Protein AF-A0A9D7D265-F1 (afdb_monomer_lite)

Sequence (152 aa):
MGSDVSSLRFRALLPLFVVPLLFVLTLRSSATPAPLVRSELPDEPFVSDRCNWSCHNRGCRHAPKLPAFLTADDQLFGDAVRGLYQLGGALMPGDTFGGYGAANLLVFCALWPGGMFALWCIGLRQRDRLRARRRRAGGSVESGSLGQRGPS

Secondary structure (DSSP, 8-state):
--HHHHHHHHHHHHHHHHHHHHHHHHHH-SSSPPPSS--S---PPP-TTS--HHHHHH---SPPSS-HHHH-TTSHHHHHHHHHHHHHHHHSTT-HHHHHHHHHIIIIIIIHHHHHHHHHHHHHHHHHHHHHHHHHHHHHHHHHHHTT----

Foldseek 3Di:
DPPVVVVVVVVLCVCVPVVVVVVVCVQVVDPDRDPPDDPDQDDDDDDQPDDDSVCVVPPHPHDDPDDCQCPPLVHDVVVVLVVLQVQLCVVDPPDSVNSSVVSCCCVPVPVVVVVVSVVVVVVVVVVVVVVVVVVVVVVVVVVVVVPPPDPD

Structure (mmCIF, N/CA/C/O backbone):
data_AF-A0A9D7D265-F1
#
_entry.id   AF-A0A9D7D265-F1
#
loop_
_atom_site.group_PDB
_atom_site.id
_atom_site.type_symbol
_atom_site.label_atom_id
_atom_site.label_alt_id
_atom_site.label_comp_id
_atom_site.label_asym_id
_atom_site.label_entity_id
_atom_site.label_seq_id
_atom_site.pdbx_PDB_ins_code
_atom_site.Cartn_x
_atom_site.Cartn_y
_atom_site.Cartn_z
_atom_site.occupancy
_atom_site.B_iso_or_equiv
_atom_site.auth_seq_id
_atom_site.auth_comp_id
_atom_site.auth_asym_id
_atom_site.auth_atom_id
_atom_site.pdbx_PDB_model_num
ATOM 1 N N . MET A 1 1 ? -5.547 11.749 34.654 1.00 56.31 1 MET A N 1
ATOM 2 C CA . MET A 1 1 ? -5.576 12.052 33.200 1.00 56.31 1 MET A CA 1
ATOM 3 C C . MET A 1 1 ? -4.302 11.659 32.431 1.00 56.31 1 MET A C 1
ATOM 5 O O . MET A 1 1 ? -4.340 11.713 31.211 1.00 56.31 1 MET A O 1
ATOM 9 N N . GLY A 1 2 ? -3.203 11.220 33.069 1.00 59.53 2 GLY A N 1
ATOM 10 C CA . GLY A 1 2 ? -1.953 10.881 32.356 1.00 59.53 2 GLY A CA 1
ATOM 11 C C . GLY A 1 2 ? -1.844 9.458 31.772 1.00 59.53 2 GLY A C 1
ATOM 12 O O . GLY A 1 2 ? -1.121 9.257 30.803 1.00 59.53 2 GLY A O 1
ATOM 13 N N . SER A 1 3 ? -2.567 8.469 32.308 1.00 71.44 3 SER A N 1
ATOM 14 C CA . SER A 1 3 ? -2.440 7.053 31.910 1.00 71.44 3 SER A CA 1
ATOM 15 C C . SER A 1 3 ? -3.088 6.716 30.557 1.00 71.44 3 SER A C 1
ATOM 17 O O . SER A 1 3 ? -2.558 5.891 29.809 1.00 71.44 3 SER A O 1
ATOM 19 N N . ASP A 1 4 ? -4.188 7.382 30.197 1.00 69.94 4 ASP A N 1
ATOM 20 C CA . ASP A 1 4 ? -4.919 7.103 28.950 1.00 69.94 4 ASP A CA 1
ATOM 21 C C . ASP A 1 4 ? -4.160 7.559 27.696 1.00 69.94 4 ASP A C 1
ATOM 23 O O . ASP A 1 4 ? -4.166 6.872 26.672 1.00 69.94 4 ASP A O 1
ATOM 27 N N . VAL A 1 5 ? -3.444 8.685 27.775 1.00 71.69 5 VAL A N 1
ATOM 28 C CA . VAL A 1 5 ? -2.669 9.217 26.643 1.00 71.69 5 VAL A CA 1
ATOM 29 C C . VAL A 1 5 ? -1.463 8.321 26.345 1.00 71.69 5 VAL A C 1
ATOM 31 O O . VAL A 1 5 ? -1.186 8.029 25.181 1.00 71.69 5 VAL A O 1
ATOM 34 N N . SER A 1 6 ? -0.787 7.820 27.383 1.00 75.44 6 SER A N 1
ATOM 35 C CA . SER A 1 6 ? 0.344 6.893 27.246 1.00 75.44 6 SER A CA 1
ATOM 36 C C . SER A 1 6 ? -0.081 5.553 26.638 1.00 75.44 6 SER A C 1
ATOM 38 O O . SER A 1 6 ? 0.598 5.037 25.749 1.00 75.44 6 SER A O 1
ATOM 40 N N . SER A 1 7 ? -1.247 5.021 27.028 1.00 76.38 7 SER A N 1
ATOM 41 C CA . SER A 1 7 ? -1.780 3.785 26.439 1.00 76.38 7 SER A CA 1
ATOM 42 C C . SER A 1 7 ? -2.181 3.953 24.968 1.00 76.38 7 SER A C 1
ATOM 44 O O . SER A 1 7 ? -1.972 3.032 24.173 1.00 76.38 7 SER A O 1
ATOM 46 N N . LEU A 1 8 ? -2.734 5.109 24.586 1.00 75.62 8 LEU A N 1
ATOM 47 C CA . LEU A 1 8 ? -3.107 5.388 23.199 1.00 75.62 8 LEU A CA 1
ATOM 48 C C . LEU A 1 8 ? -1.867 5.526 22.302 1.00 75.62 8 LEU A C 1
ATOM 50 O O . LEU A 1 8 ? -1.824 4.933 21.226 1.00 75.62 8 LEU A O 1
ATOM 54 N N . ARG A 1 9 ? -0.841 6.250 22.772 1.00 78.56 9 ARG A N 1
ATOM 55 C CA . ARG A 1 9 ? 0.439 6.421 22.064 1.00 78.56 9 ARG A CA 1
ATOM 56 C C . ARG A 1 9 ? 1.151 5.087 21.851 1.00 78.56 9 ARG A C 1
ATOM 58 O O . ARG A 1 9 ? 1.569 4.800 20.737 1.00 78.56 9 ARG A O 1
ATOM 65 N N . PHE A 1 10 ? 1.212 4.239 22.879 1.00 81.88 10 PHE A N 1
ATOM 66 C CA . PHE A 1 10 ? 1.819 2.910 22.765 1.00 81.88 10 PHE A CA 1
ATOM 67 C C . PHE A 1 10 ? 1.117 2.040 21.713 1.00 81.88 10 PHE A C 1
ATOM 69 O O . PHE A 1 10 ? 1.761 1.460 20.843 1.00 81.88 10 PHE A O 1
ATOM 76 N N . ARG A 1 11 ? -0.223 2.001 21.732 1.00 79.50 11 ARG A N 1
ATOM 77 C CA . ARG A 1 11 ? -0.999 1.250 20.732 1.00 79.50 11 ARG A CA 1
ATOM 78 C C . ARG A 1 11 ? -0.811 1.805 19.325 1.00 79.50 11 ARG A C 1
ATOM 80 O O . ARG A 1 11 ? -0.824 1.025 18.383 1.00 79.50 11 ARG A O 1
ATOM 87 N N . ALA A 1 12 ? -0.666 3.121 19.186 1.00 77.69 12 ALA A N 1
ATOM 88 C CA . ALA A 1 12 ? -0.493 3.783 17.898 1.00 77.69 12 ALA A CA 1
ATOM 89 C C . ALA A 1 12 ? 0.865 3.514 17.251 1.00 77.69 12 ALA A C 1
ATOM 91 O O . ALA A 1 12 ? 0.955 3.445 16.030 1.00 77.69 12 ALA A O 1
ATOM 92 N N . LEU A 1 13 ? 1.901 3.311 18.058 1.00 82.69 13 LEU A N 1
ATOM 93 C CA . LEU A 1 13 ? 3.228 2.974 17.556 1.00 82.69 13 LEU A CA 1
ATOM 94 C C . LEU A 1 13 ? 3.385 1.480 17.259 1.00 82.69 13 LEU A C 1
ATOM 96 O O . LEU A 1 13 ? 4.216 1.112 16.438 1.00 82.69 13 LEU A O 1
ATOM 100 N N . LEU A 1 14 ? 2.572 0.614 17.870 1.00 83.88 14 LEU A N 1
ATOM 101 C CA . LEU A 1 14 ? 2.678 -0.838 17.709 1.00 83.88 14 LEU A CA 1
ATOM 102 C C . LEU A 1 14 ? 2.704 -1.306 16.232 1.00 83.88 14 LEU A C 1
ATOM 104 O O . LEU A 1 14 ? 3.588 -2.096 15.896 1.00 83.88 14 LEU A O 1
ATOM 108 N N . PRO A 1 15 ? 1.831 -0.827 15.318 1.00 78.69 15 PRO A N 1
ATOM 109 C CA . PRO A 1 15 ? 1.842 -1.277 13.924 1.00 78.69 15 PRO A CA 1
ATOM 110 C C . PRO A 1 15 ? 3.132 -0.932 13.170 1.00 78.69 15 PRO A C 1
ATOM 112 O O . PRO A 1 15 ? 3.545 -1.715 12.319 1.00 78.69 15 PRO A O 1
ATOM 115 N N . LEU A 1 16 ? 3.792 0.186 13.508 1.00 76.75 16 LEU A N 1
ATOM 116 C CA . LEU A 1 16 ? 5.057 0.601 12.882 1.00 76.75 16 LEU A CA 1
ATOM 117 C C . LEU A 1 16 ? 6.183 -0.413 13.114 1.00 76.75 16 LEU A C 1
ATOM 119 O O . LEU A 1 16 ? 7.079 -0.514 12.287 1.00 76.75 16 LEU A O 1
ATOM 123 N N . PHE A 1 17 ? 6.127 -1.179 14.206 1.00 84.19 17 PHE A N 1
ATOM 124 C CA . PHE A 1 17 ? 7.116 -2.214 14.514 1.00 84.19 17 PHE A CA 1
ATOM 125 C C . PHE A 1 17 ? 6.626 -3.613 14.144 1.00 84.19 17 PHE A C 1
ATOM 127 O O . PHE A 1 17 ? 7.380 -4.414 13.595 1.00 84.19 17 PHE A O 1
ATOM 134 N N . VAL A 1 18 ? 5.351 -3.911 14.413 1.00 83.25 18 VAL A N 1
ATOM 135 C CA . VAL A 1 18 ? 4.783 -5.244 14.181 1.00 83.25 18 VAL A CA 1
ATOM 136 C C . VAL A 1 18 ? 4.699 -5.566 12.692 1.00 83.25 18 VAL A C 1
ATOM 138 O O . VAL A 1 18 ? 5.025 -6.683 12.306 1.00 83.25 18 VAL A O 1
ATOM 141 N N . VAL A 1 19 ? 4.304 -4.614 11.841 1.00 79.31 19 VAL A N 1
ATOM 142 C CA . VAL A 1 19 ? 4.135 -4.887 10.405 1.00 79.31 19 VAL A CA 1
ATOM 143 C C . VAL A 1 19 ? 5.472 -5.213 9.719 1.00 79.31 19 VAL A C 1
ATOM 145 O O . VAL A 1 19 ? 5.540 -6.273 9.093 1.00 79.31 19 VAL A O 1
ATOM 148 N N . PRO A 1 20 ? 6.555 -4.418 9.865 1.00 76.88 20 PRO A N 1
ATOM 149 C CA . PRO A 1 20 ? 7.858 -4.780 9.298 1.00 76.88 20 PRO A CA 1
ATOM 150 C C . PRO A 1 20 ? 8.404 -6.099 9.850 1.00 76.88 20 PRO A C 1
ATOM 152 O O . PRO A 1 20 ? 8.946 -6.902 9.094 1.00 76.88 20 PRO A O 1
ATOM 155 N N . LEU A 1 21 ? 8.221 -6.356 11.151 1.00 85.69 21 LEU A N 1
ATOM 156 C CA . LEU A 1 21 ? 8.649 -7.608 11.771 1.00 85.69 21 LEU A CA 1
ATOM 157 C C . LEU A 1 21 ? 7.933 -8.813 11.149 1.00 85.69 21 LEU A C 1
ATOM 159 O O . LEU A 1 21 ? 8.589 -9.765 10.732 1.00 85.69 21 LEU A O 1
ATOM 163 N N . LEU A 1 22 ? 6.602 -8.768 11.044 1.00 81.44 22 LEU A N 1
ATOM 164 C CA . LEU A 1 22 ? 5.817 -9.837 10.422 1.00 81.44 22 LEU A CA 1
ATOM 165 C C . LEU A 1 22 ? 6.179 -10.028 8.947 1.00 81.44 22 LEU A C 1
ATOM 167 O O . LEU A 1 22 ? 6.267 -11.165 8.488 1.00 81.44 22 LEU A O 1
ATOM 171 N N . PHE A 1 23 ? 6.427 -8.940 8.215 1.00 76.12 23 PHE A N 1
ATOM 172 C CA . PHE A 1 23 ? 6.869 -8.999 6.824 1.00 76.12 23 PHE A CA 1
ATOM 173 C C . PHE A 1 23 ? 8.197 -9.756 6.689 1.00 76.12 23 PHE A C 1
ATOM 175 O O . PHE A 1 23 ? 8.283 -10.715 5.921 1.00 76.12 23 PHE A O 1
ATOM 182 N N . VAL A 1 24 ? 9.205 -9.404 7.496 1.00 78.38 24 VAL A N 1
ATOM 183 C CA . VAL A 1 24 ? 10.502 -10.099 7.513 1.00 78.38 24 VAL A CA 1
ATOM 184 C C . VAL A 1 24 ? 10.338 -11.567 7.906 1.00 78.38 24 VAL A C 1
ATOM 186 O O . VAL A 1 24 ? 10.882 -12.437 7.231 1.00 78.38 24 VAL A O 1
ATOM 189 N N . LEU A 1 25 ? 9.565 -11.865 8.954 1.00 83.75 25 LEU A N 1
ATOM 190 C CA . LEU A 1 25 ? 9.314 -13.243 9.385 1.00 83.75 25 LEU A CA 1
ATOM 191 C C . LEU A 1 25 ? 8.642 -14.075 8.285 1.00 83.75 25 LEU A C 1
ATOM 193 O O . LEU A 1 25 ? 9.019 -15.223 8.078 1.00 83.75 25 LEU A O 1
ATOM 197 N N . THR A 1 26 ? 7.703 -13.487 7.541 1.00 75.94 26 THR A N 1
ATOM 198 C CA . THR A 1 26 ? 7.006 -14.156 6.431 1.00 75.94 26 THR A CA 1
ATOM 199 C C . THR A 1 26 ? 7.943 -14.428 5.256 1.00 75.94 26 THR A C 1
ATOM 201 O O . THR A 1 26 ? 7.939 -15.525 4.709 1.00 75.94 26 THR A O 1
ATOM 204 N N . LEU A 1 27 ? 8.803 -13.471 4.885 1.00 71.69 27 LEU A N 1
ATOM 205 C CA . LEU A 1 27 ? 9.813 -13.697 3.841 1.00 71.69 27 LEU A CA 1
ATOM 206 C C . LEU A 1 27 ? 10.797 -14.814 4.220 1.00 71.69 27 LEU A C 1
ATOM 208 O O . LEU A 1 27 ? 11.304 -15.532 3.356 1.00 71.69 27 LEU A O 1
ATOM 212 N N . ARG A 1 28 ? 11.065 -14.966 5.519 1.00 77.88 28 ARG A N 1
ATOM 213 C CA . ARG A 1 28 ? 12.030 -15.925 6.063 1.00 77.88 28 ARG A CA 1
ATOM 214 C C . ARG A 1 28 ? 11.438 -17.288 6.425 1.00 77.88 28 ARG A C 1
ATOM 216 O O . ARG A 1 28 ? 12.217 -18.191 6.703 1.00 77.88 28 ARG A O 1
ATOM 223 N N . SER A 1 29 ? 10.116 -17.460 6.420 1.00 79.31 29 SER A N 1
ATOM 224 C CA . SER A 1 29 ? 9.465 -18.709 6.852 1.00 79.31 29 SER A CA 1
ATOM 225 C C . SER A 1 29 ? 9.384 -19.791 5.769 1.00 79.31 29 SER A C 1
ATOM 227 O O . SER A 1 29 ? 8.962 -20.911 6.054 1.00 79.31 29 SER A O 1
ATOM 229 N N . SER A 1 30 ? 9.782 -19.488 4.531 1.00 71.31 30 SER A N 1
ATOM 230 C CA . SER A 1 30 ? 9.821 -20.477 3.449 1.00 71.31 30 SER A CA 1
ATOM 231 C C . SER A 1 30 ? 10.989 -21.460 3.619 1.00 71.31 30 SER A C 1
ATOM 233 O O . SER A 1 30 ? 12.064 -21.085 4.080 1.00 71.31 30 SER A O 1
ATOM 235 N N . ALA A 1 31 ? 10.786 -22.723 3.215 1.00 72.19 31 ALA A N 1
ATOM 236 C CA . ALA A 1 31 ? 11.792 -23.794 3.312 1.00 72.19 31 ALA A CA 1
ATOM 237 C C . ALA A 1 31 ? 13.126 -23.449 2.615 1.00 72.19 31 ALA A C 1
ATOM 239 O O . ALA A 1 31 ? 14.181 -23.949 2.994 1.00 72.19 31 ALA A O 1
ATOM 240 N N . THR A 1 32 ? 13.076 -22.555 1.627 1.00 72.88 32 THR A N 1
ATOM 241 C CA . THR A 1 32 ? 14.225 -21.931 0.968 1.00 72.88 32 THR A CA 1
ATOM 242 C C . THR A 1 32 ? 14.018 -20.415 0.976 1.00 72.88 32 THR A C 1
ATOM 244 O O . THR A 1 32 ? 13.318 -19.905 0.094 1.00 72.88 32 THR A O 1
ATOM 247 N N . PRO A 1 33 ? 14.585 -19.684 1.954 1.00 66.56 33 PRO A N 1
ATOM 248 C CA . PRO A 1 33 ? 14.406 -18.242 2.062 1.00 66.56 33 PRO A CA 1
ATOM 249 C C . PRO A 1 33 ? 14.866 -17.553 0.778 1.00 66.56 33 PRO A C 1
ATOM 251 O O . PRO A 1 33 ? 16.015 -17.711 0.365 1.00 66.56 33 PRO A O 1
ATOM 254 N N . ALA A 1 34 ? 13.984 -16.779 0.145 1.00 58.12 34 ALA A N 1
ATOM 255 C CA . ALA A 1 34 ? 14.374 -15.991 -1.016 1.00 58.12 34 ALA A CA 1
ATOM 256 C C . ALA A 1 34 ? 15.470 -14.982 -0.610 1.00 58.12 34 ALA A C 1
ATOM 258 O O . ALA A 1 34 ? 15.377 -14.382 0.468 1.00 58.12 34 ALA A O 1
ATOM 259 N N . PRO A 1 35 ? 16.513 -14.776 -1.436 1.00 68.19 35 PRO A N 1
ATOM 260 C CA . PRO A 1 35 ? 17.505 -13.746 -1.159 1.00 68.19 35 PRO A CA 1
ATOM 261 C C . PRO A 1 35 ? 16.825 -12.370 -1.137 1.00 68.19 35 PRO A C 1
ATOM 263 O O . PRO A 1 35 ? 15.965 -12.085 -1.971 1.00 68.19 35 PRO A O 1
ATOM 266 N N . LEU A 1 36 ? 17.207 -11.527 -0.168 1.00 61.47 36 LEU A N 1
ATOM 267 C CA . LEU A 1 36 ? 16.635 -10.183 0.033 1.00 61.47 36 LEU A CA 1
ATOM 268 C C . LEU A 1 36 ? 16.810 -9.281 -1.194 1.00 61.47 36 LEU A C 1
ATOM 270 O O . LEU A 1 36 ? 15.984 -8.411 -1.446 1.00 61.47 36 LEU A O 1
ATOM 274 N N . VAL A 1 37 ? 17.878 -9.512 -1.953 1.00 64.12 37 VAL A N 1
ATOM 275 C CA . VAL A 1 37 ? 18.158 -8.866 -3.230 1.00 64.12 37 VAL A CA 1
ATOM 276 C C . VAL A 1 37 ? 18.487 -9.983 -4.213 1.00 64.12 37 VAL A C 1
ATOM 278 O O . VAL A 1 37 ? 19.440 -10.731 -4.000 1.00 64.12 37 VAL A O 1
ATOM 281 N N . ARG A 1 38 ? 17.674 -10.137 -5.263 1.00 63.25 38 ARG A N 1
ATOM 282 C CA . ARG A 1 38 ? 17.990 -11.019 -6.394 1.00 63.25 38 ARG A CA 1
ATOM 283 C C . ARG A 1 38 ? 18.777 -10.204 -7.413 1.00 63.25 38 ARG A C 1
ATOM 285 O O . ARG A 1 38 ? 18.231 -9.269 -7.986 1.00 63.25 38 ARG A O 1
ATOM 292 N N . SER A 1 39 ? 20.046 -10.544 -7.611 1.00 74.31 39 SER A N 1
ATOM 293 C CA . SER A 1 39 ? 20.892 -9.970 -8.668 1.00 74.31 39 SER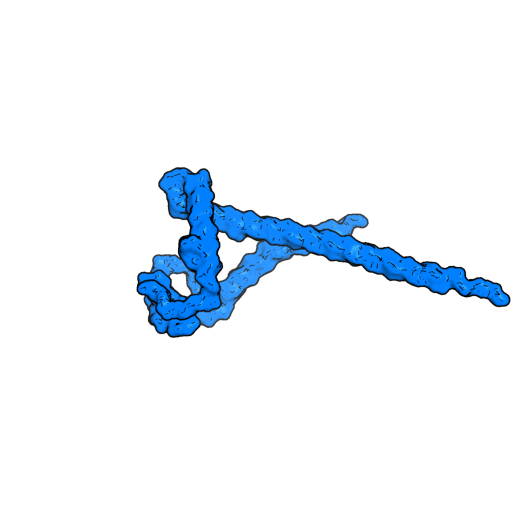 A CA 1
ATOM 294 C C . SER A 1 39 ? 20.761 -10.709 -10.001 1.00 74.31 39 SER A C 1
ATOM 296 O O . SER A 1 39 ? 21.209 -10.203 -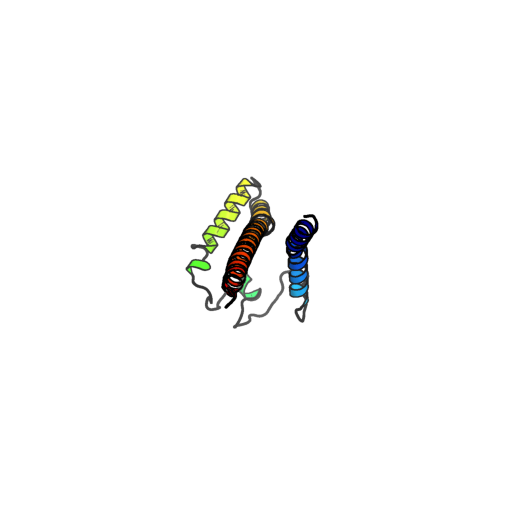11.023 1.00 74.31 39 SER A O 1
ATOM 298 N N . GLU A 1 40 ? 20.152 -11.896 -9.995 1.00 75.00 40 GLU A N 1
ATOM 299 C CA . GLU A 1 40 ? 20.041 -12.773 -11.158 1.00 75.00 40 GLU A CA 1
ATOM 300 C C . GLU A 1 40 ? 18.603 -13.267 -11.343 1.00 75.00 40 GLU A C 1
ATOM 302 O O . GLU A 1 40 ? 17.839 -13.424 -10.382 1.00 75.00 40 GLU A O 1
ATOM 307 N N . LEU A 1 41 ? 18.243 -13.507 -12.605 1.00 70.44 41 LEU A N 1
ATOM 308 C CA . LEU A 1 41 ? 16.970 -14.103 -12.995 1.00 70.44 41 LEU A CA 1
ATOM 309 C C . LEU A 1 41 ? 17.024 -15.615 -12.726 1.00 70.44 41 LEU A C 1
ATOM 311 O O . LEU A 1 41 ? 17.883 -16.292 -13.290 1.00 70.44 41 LEU A O 1
ATOM 315 N N . PRO A 1 42 ? 16.132 -16.166 -11.888 1.00 72.88 42 PRO A N 1
ATOM 316 C CA . PRO A 1 42 ? 16.140 -17.591 -11.592 1.00 72.88 42 PRO A CA 1
ATOM 317 C C . PRO A 1 42 ? 15.591 -18.397 -12.778 1.00 72.88 42 PRO A C 1
ATOM 319 O O . PRO A 1 42 ? 14.561 -18.041 -13.359 1.00 72.88 42 PRO A O 1
ATOM 322 N N . ASP A 1 43 ? 16.252 -19.508 -13.106 1.00 79.69 43 ASP A N 1
ATOM 323 C CA . ASP A 1 43 ? 15.753 -20.478 -14.084 1.00 79.69 43 ASP A CA 1
ATOM 324 C C . ASP A 1 43 ? 14.834 -21.496 -13.389 1.00 79.69 43 ASP A C 1
ATOM 326 O O . ASP A 1 43 ? 15.267 -22.519 -12.858 1.00 79.69 43 ASP A O 1
ATOM 330 N N . GLU A 1 44 ? 13.545 -21.159 -13.309 1.00 79.75 44 GLU A N 1
ATOM 331 C CA . GLU A 1 44 ? 12.518 -22.000 -12.689 1.00 79.75 44 GLU A CA 1
ATOM 332 C C . GLU A 1 44 ? 11.723 -22.772 -13.767 1.00 79.75 44 GLU A C 1
ATOM 334 O O . GLU A 1 44 ? 11.264 -22.171 -14.751 1.00 79.75 44 GLU A O 1
ATOM 339 N N . PRO A 1 45 ? 11.483 -24.090 -13.596 1.00 85.88 45 PRO A N 1
ATOM 340 C CA . PRO A 1 45 ? 10.643 -24.857 -14.514 1.00 85.88 45 PRO A CA 1
ATOM 341 C C . PRO A 1 45 ? 9.187 -24.390 -14.427 1.00 85.88 45 PRO A C 1
ATOM 343 O O . PRO A 1 45 ? 8.739 -23.923 -13.383 1.00 85.88 45 PRO A O 1
ATOM 346 N N . PHE A 1 46 ? 8.414 -24.531 -15.504 1.00 87.19 46 PHE A N 1
ATOM 347 C CA . PHE A 1 46 ? 6.985 -24.205 -15.484 1.00 87.19 46 PHE A CA 1
ATOM 348 C C . PHE A 1 46 ? 6.229 -25.061 -14.452 1.00 87.19 46 PHE A C 1
ATOM 350 O O . PHE A 1 46 ? 6.413 -26.276 -14.396 1.00 87.19 46 PHE A O 1
ATOM 357 N N . VAL A 1 47 ? 5.341 -24.434 -13.675 1.00 86.62 47 VAL A N 1
ATOM 358 C CA . VAL A 1 47 ? 4.443 -25.123 -12.738 1.00 86.62 47 VAL A CA 1
ATOM 359 C C . VAL A 1 47 ? 2.999 -24.829 -13.140 1.00 86.62 47 VAL A C 1
ATOM 361 O O . VAL A 1 47 ? 2.619 -23.677 -13.312 1.00 86.62 47 VAL A O 1
ATOM 364 N N . SER A 1 48 ? 2.171 -25.859 -13.308 1.00 86.81 48 SER A N 1
ATOM 365 C CA . SER A 1 48 ? 0.833 -25.724 -13.905 1.00 86.81 48 SER A CA 1
ATOM 366 C C . SER A 1 48 ? -0.239 -25.125 -12.991 1.00 86.81 48 SER A C 1
ATOM 368 O O . SER A 1 48 ? -1.293 -24.746 -13.487 1.00 86.81 48 SER A O 1
ATOM 370 N N . ASP A 1 49 ? -0.011 -25.034 -11.680 1.00 82.69 49 ASP A N 1
ATOM 371 C CA . ASP A 1 49 ? -1.006 -24.571 -10.698 1.00 82.69 49 ASP A CA 1
ATOM 372 C C . ASP A 1 49 ? -0.751 -23.147 -10.163 1.00 82.69 49 ASP A C 1
ATOM 374 O O . ASP A 1 49 ? -1.609 -22.576 -9.475 1.00 82.69 49 ASP A O 1
ATOM 378 N N . ARG A 1 50 ? 0.407 -22.556 -10.494 1.00 81.19 50 ARG A N 1
ATOM 379 C CA . ARG A 1 50 ? 0.837 -21.230 -10.034 1.00 81.19 50 ARG A CA 1
ATOM 380 C C . ARG A 1 50 ? 1.747 -20.524 -11.033 1.00 81.19 50 ARG A C 1
ATOM 382 O O . ARG A 1 50 ? 2.572 -21.154 -11.688 1.00 81.19 50 ARG A O 1
ATOM 389 N N . CYS A 1 51 ? 1.657 -19.198 -11.070 1.00 81.69 51 CYS A N 1
ATOM 390 C CA . CYS A 1 51 ? 2.616 -18.372 -11.794 1.00 81.69 51 CYS A CA 1
ATOM 391 C C . CYS A 1 51 ? 3.985 -18.407 -11.102 1.00 81.69 51 CYS A C 1
ATOM 393 O O . CYS A 1 51 ? 4.077 -18.368 -9.874 1.00 81.69 51 CYS A O 1
ATOM 395 N N . ASN A 1 52 ? 5.042 -18.456 -11.905 1.00 84.44 52 ASN A N 1
ATOM 396 C CA . ASN A 1 52 ? 6.432 -18.360 -11.469 1.00 84.44 52 ASN A CA 1
ATOM 397 C C . ASN A 1 52 ? 7.270 -17.603 -12.511 1.00 84.44 52 ASN A C 1
ATOM 399 O O . ASN A 1 52 ? 6.725 -17.153 -13.524 1.00 84.44 52 ASN A O 1
ATOM 403 N N . TRP A 1 53 ? 8.582 -17.461 -12.296 1.00 83.06 53 TRP A N 1
ATOM 404 C CA . TRP A 1 53 ? 9.441 -16.676 -13.196 1.00 83.06 53 TRP A CA 1
ATOM 405 C C . TRP A 1 53 ? 9.425 -17.164 -14.650 1.00 83.06 53 TRP A C 1
ATOM 407 O O . TRP A 1 53 ? 9.437 -16.346 -15.571 1.00 83.06 53 TRP A O 1
ATOM 417 N N . SER A 1 54 ? 9.278 -18.476 -14.862 1.00 81.62 54 SER A N 1
ATOM 418 C CA . SER A 1 54 ? 9.086 -19.073 -16.192 1.00 81.62 54 SER A CA 1
ATOM 419 C C . SER A 1 54 ? 7.907 -18.444 -16.946 1.00 81.62 54 SER A C 1
ATOM 421 O O . SER A 1 54 ? 7.999 -18.160 -18.139 1.00 81.62 54 SER A O 1
ATOM 423 N N . CYS A 1 55 ? 6.804 -18.194 -16.233 1.00 84.88 55 CYS A N 1
ATOM 424 C CA . CYS A 1 55 ? 5.576 -17.624 -16.786 1.00 84.88 55 CYS A CA 1
ATOM 425 C C . CYS A 1 55 ? 5.692 -16.115 -17.015 1.00 84.88 55 CYS A C 1
ATOM 427 O O . CYS A 1 55 ? 5.214 -15.616 -18.030 1.00 84.88 55 CYS A O 1
ATOM 429 N N . HIS A 1 56 ? 6.339 -15.388 -16.099 1.00 79.94 56 HIS A N 1
ATOM 430 C CA . HIS A 1 56 ? 6.518 -13.938 -16.226 1.00 79.94 56 HIS A CA 1
ATOM 431 C C . HIS A 1 56 ? 7.379 -13.558 -17.437 1.00 79.94 56 HIS A C 1
ATOM 433 O O . HIS A 1 56 ? 7.101 -12.557 -18.088 1.00 79.94 56 HIS A O 1
ATOM 439 N N . ASN A 1 57 ? 8.368 -14.386 -17.785 1.00 76.50 57 ASN A N 1
ATOM 440 C CA . ASN A 1 57 ? 9.294 -14.091 -18.881 1.00 76.50 57 ASN A CA 1
ATOM 441 C C . ASN A 1 57 ? 8.793 -14.530 -20.269 1.00 76.50 57 ASN A C 1
ATOM 443 O O . ASN A 1 57 ? 9.305 -14.052 -21.276 1.00 76.50 57 ASN A O 1
ATOM 447 N N . ARG A 1 58 ? 7.839 -15.470 -20.348 1.00 81.75 58 ARG A N 1
ATOM 448 C CA . ARG A 1 58 ? 7.405 -16.104 -21.616 1.00 81.75 58 ARG A CA 1
ATOM 449 C C . ARG A 1 58 ? 5.908 -15.955 -21.912 1.00 81.75 58 ARG A C 1
ATOM 451 O O . ARG A 1 58 ? 5.443 -16.437 -22.942 1.00 81.75 58 ARG A O 1
ATOM 458 N N . GLY A 1 59 ? 5.162 -15.313 -21.015 1.00 79.00 59 GLY A N 1
ATOM 459 C CA . GLY A 1 59 ? 3.704 -15.256 -21.045 1.00 79.00 59 GLY A CA 1
ATOM 460 C C . GLY A 1 59 ? 3.067 -16.358 -20.194 1.00 79.00 59 GLY A C 1
ATOM 461 O O . GLY A 1 59 ? 3.499 -17.514 -20.186 1.00 79.00 59 GLY A O 1
ATOM 462 N N . CYS A 1 60 ? 2.021 -15.991 -19.456 1.00 82.81 60 CYS A N 1
ATOM 463 C CA . CYS A 1 60 ? 1.299 -16.897 -18.570 1.00 82.81 60 CYS A CA 1
ATOM 464 C C . CYS A 1 60 ? 0.192 -17.639 -19.337 1.00 82.81 60 CYS A C 1
ATOM 466 O O . CYS A 1 60 ? -0.613 -17.020 -20.027 1.00 82.81 60 CYS A O 1
ATOM 468 N N . ARG A 1 61 ? 0.145 -18.972 -19.203 1.00 84.56 61 ARG A N 1
ATOM 469 C CA . ARG A 1 61 ? -0.920 -19.830 -19.766 1.00 84.56 61 ARG A CA 1
ATOM 470 C C . ARG A 1 61 ? -1.956 -20.267 -18.725 1.00 84.56 61 ARG A C 1
ATOM 472 O O . ARG A 1 61 ? -2.837 -21.063 -19.037 1.00 84.56 61 ARG A O 1
ATOM 479 N N . HIS A 1 62 ? -1.826 -19.815 -17.479 1.00 84.88 62 HIS A N 1
ATOM 480 C CA . HIS A 1 62 ? -2.773 -20.155 -16.422 1.00 84.88 62 HIS A CA 1
ATOM 481 C C . HIS A 1 62 ? -4.104 -19.445 -16.652 1.00 84.88 62 HIS A C 1
ATOM 483 O O . HIS A 1 62 ? -4.140 -18.304 -17.108 1.00 84.88 62 HIS A O 1
ATOM 489 N N . ALA A 1 63 ? -5.202 -20.106 -16.287 1.00 83.00 63 ALA A N 1
ATOM 490 C CA . ALA A 1 63 ? -6.498 -19.446 -16.260 1.00 83.00 63 ALA A CA 1
ATOM 491 C C . ALA A 1 63 ? -6.477 -18.318 -15.207 1.00 83.00 63 ALA A C 1
ATOM 493 O O . ALA A 1 63 ? -6.061 -18.565 -14.065 1.00 83.00 63 ALA A O 1
ATOM 494 N N . PRO A 1 64 ? -6.914 -17.093 -15.551 1.00 79.06 64 PRO A N 1
ATOM 495 C CA . PRO A 1 64 ? -6.963 -15.998 -14.595 1.00 79.06 64 PRO A CA 1
ATOM 496 C C . PRO A 1 64 ? -7.931 -16.350 -13.462 1.00 79.06 64 PRO A C 1
ATOM 498 O O . PRO A 1 64 ? -9.091 -16.684 -13.691 1.00 79.06 64 PRO A O 1
ATOM 501 N N . LYS A 1 65 ? -7.445 -16.284 -12.218 1.00 83.19 65 LYS A N 1
ATOM 502 C CA . LYS A 1 65 ? -8.270 -16.520 -11.018 1.00 83.19 65 LYS A CA 1
ATOM 503 C C . LYS A 1 65 ? -9.065 -15.285 -10.595 1.00 83.19 65 LYS A C 1
ATOM 505 O O . LYS A 1 65 ? -9.997 -15.402 -9.805 1.00 83.19 65 LYS A O 1
ATOM 510 N N . LEU A 1 66 ? -8.674 -14.110 -11.083 1.00 81.94 66 LEU A N 1
ATOM 511 C CA . LEU A 1 66 ? -9.311 -12.839 -10.769 1.00 81.94 66 LEU A CA 1
ATOM 512 C C . LEU A 1 66 ? -10.078 -12.309 -11.988 1.00 81.94 66 LEU A C 1
ATOM 514 O O . LEU A 1 66 ? -9.665 -12.559 -13.121 1.00 81.94 66 LEU A O 1
ATOM 518 N N . PRO A 1 67 ? -11.176 -11.564 -11.773 1.00 87.69 67 PRO A N 1
ATOM 519 C CA . PRO A 1 67 ? -11.904 -10.912 -12.852 1.00 87.69 67 PRO A CA 1
ATOM 520 C C . PRO A 1 67 ? -11.011 -9.992 -13.694 1.00 87.69 67 PRO A C 1
ATOM 522 O O . PRO A 1 67 ? -10.185 -9.247 -13.156 1.00 87.69 67 PRO A O 1
ATOM 525 N N . ALA A 1 68 ? -11.240 -9.986 -15.009 1.00 85.75 68 ALA A N 1
ATOM 526 C CA . ALA A 1 68 ? -10.474 -9.170 -15.951 1.00 85.75 68 ALA A CA 1
ATOM 527 C C . ALA A 1 68 ? -10.541 -7.671 -15.615 1.00 85.75 68 ALA A C 1
ATOM 529 O O . ALA A 1 68 ? -9.518 -7.004 -15.633 1.00 85.75 68 ALA A O 1
ATOM 530 N N . PHE A 1 69 ? -11.694 -7.147 -15.187 1.00 89.31 69 PHE A N 1
ATOM 531 C CA . PHE A 1 69 ? -11.817 -5.722 -14.840 1.00 89.31 69 PHE A CA 1
ATOM 532 C C . PHE A 1 69 ? -10.871 -5.267 -13.709 1.00 89.31 69 PHE A C 1
ATOM 534 O O . PHE A 1 69 ? -10.536 -4.088 -13.627 1.00 89.31 69 PHE A O 1
ATOM 541 N N . LEU A 1 70 ? -10.442 -6.185 -12.832 1.00 83.31 70 LEU A N 1
ATOM 542 C CA . LEU A 1 70 ? -9.498 -5.887 -11.751 1.00 83.31 70 LEU A CA 1
ATOM 543 C C . LEU A 1 70 ? -8.040 -6.045 -12.164 1.00 83.31 70 LEU A C 1
ATOM 545 O O . LEU A 1 70 ? -7.186 -5.454 -11.518 1.00 83.31 70 LEU A O 1
ATOM 549 N N . THR A 1 71 ? -7.751 -6.894 -13.148 1.00 81.75 71 THR A N 1
ATOM 550 C CA . THR A 1 71 ? -6.389 -7.399 -13.398 1.00 81.75 71 TH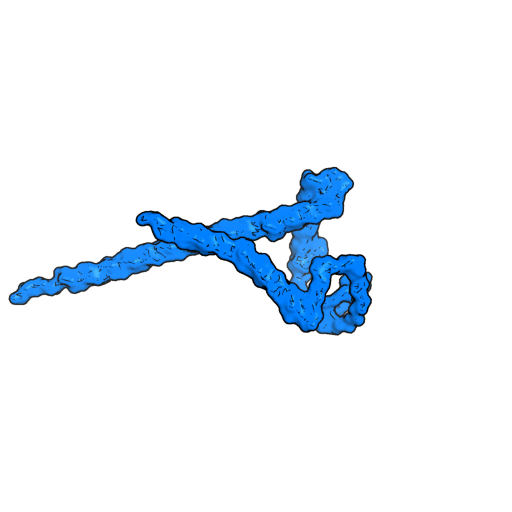R A CA 1
ATOM 551 C C . THR A 1 71 ? -5.878 -7.163 -14.808 1.00 81.75 71 THR A C 1
ATOM 553 O O . THR A 1 71 ? -4.687 -7.332 -15.037 1.00 81.75 71 THR A O 1
ATOM 556 N N . ALA A 1 72 ? -6.745 -6.774 -15.738 1.00 81.75 72 ALA A N 1
ATOM 557 C CA . ALA A 1 72 ? -6.353 -6.476 -17.101 1.00 81.75 72 ALA A CA 1
ATOM 558 C C . ALA A 1 72 ? -5.644 -5.116 -17.193 1.00 81.75 72 ALA A C 1
ATOM 560 O O . ALA A 1 72 ? -5.975 -4.161 -16.477 1.00 81.75 72 ALA A O 1
ATOM 561 N N . ASP A 1 73 ? -4.679 -5.042 -18.108 1.00 85.06 73 ASP A N 1
ATOM 562 C CA . ASP A 1 73 ? -3.818 -3.875 -18.335 1.00 85.06 73 ASP A CA 1
ATOM 563 C C . ASP A 1 73 ? -4.558 -2.682 -18.959 1.00 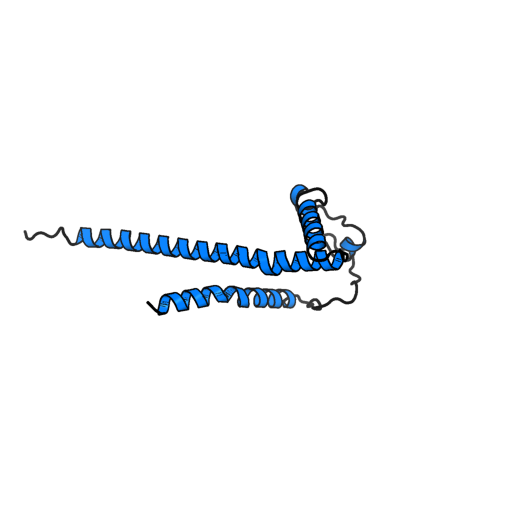85.06 73 ASP A C 1
ATOM 565 O O . ASP A 1 73 ? -4.053 -1.562 -18.966 1.00 85.06 73 ASP A O 1
ATOM 569 N N . ASP A 1 74 ? -5.752 -2.900 -19.504 1.00 88.25 74 ASP A N 1
ATOM 570 C CA . ASP A 1 74 ? -6.628 -1.867 -20.056 1.00 88.25 74 ASP A CA 1
ATOM 571 C C . ASP A 1 74 ? -7.707 -1.399 -19.065 1.00 88.25 74 ASP A C 1
ATOM 573 O O . ASP A 1 74 ? -8.434 -0.455 -19.370 1.00 88.25 74 ASP A O 1
ATOM 577 N N . GLN A 1 75 ? -7.800 -2.032 -17.891 1.00 92.44 75 GLN A N 1
ATOM 578 C CA . GLN A 1 75 ? -8.837 -1.796 -16.883 1.00 92.44 75 GLN A CA 1
ATOM 579 C C . GLN A 1 75 ? -8.239 -1.174 -15.607 1.00 92.44 75 GLN A C 1
ATOM 581 O O . GLN A 1 75 ? -7.239 -0.460 -15.664 1.00 92.44 75 GLN A O 1
ATOM 586 N N . LEU A 1 76 ? -8.828 -1.448 -14.434 1.00 89.75 76 LEU A N 1
ATOM 587 C CA . LEU A 1 76 ? -8.479 -0.795 -13.168 1.00 89.75 76 LEU A CA 1
ATOM 588 C C . LEU A 1 76 ? -6.990 -0.917 -12.806 1.00 89.75 76 LEU A C 1
ATOM 590 O O . LEU A 1 76 ? -6.394 0.042 -12.317 1.00 89.75 76 LEU A O 1
ATOM 594 N N . PHE A 1 77 ? -6.390 -2.090 -13.029 1.00 86.44 77 PHE A N 1
ATOM 595 C CA . PHE A 1 77 ? -4.963 -2.293 -12.775 1.00 86.44 77 PHE A CA 1
ATOM 596 C C . PHE A 1 77 ? -4.109 -1.439 -13.714 1.00 86.44 77 PHE A C 1
ATOM 598 O O . PHE A 1 77 ? -3.235 -0.703 -13.255 1.00 86.44 77 PHE A O 1
ATOM 605 N N . GLY A 1 78 ? -4.422 -1.472 -15.009 1.00 89.75 78 GLY A N 1
ATOM 606 C C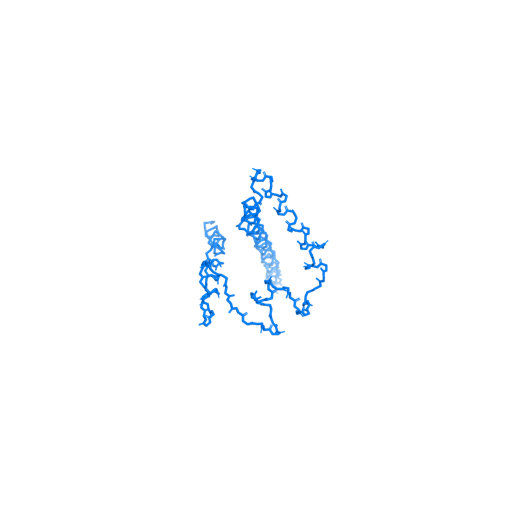A . GLY A 1 78 ? -3.812 -0.613 -16.016 1.00 89.75 78 GLY A CA 1
ATOM 607 C C . GLY A 1 78 ? -3.885 0.872 -15.686 1.00 89.75 78 GLY A C 1
ATOM 608 O O . GLY A 1 78 ? -2.878 1.576 -15.736 1.00 89.75 78 GLY A O 1
ATOM 609 N N . ASP A 1 79 ? -5.066 1.352 -15.298 1.00 94.88 79 ASP A N 1
ATOM 610 C CA . ASP A 1 79 ? -5.294 2.737 -14.881 1.00 94.88 79 ASP A CA 1
ATOM 611 C C . ASP A 1 79 ? -4.445 3.127 -13.673 1.00 94.88 79 ASP A C 1
ATOM 613 O O . ASP A 1 79 ? -3.822 4.191 -13.672 1.00 94.88 79 ASP A O 1
ATOM 617 N N . ALA A 1 80 ? -4.364 2.252 -12.670 1.00 92.50 80 ALA A N 1
ATOM 618 C CA . ALA A 1 80 ? -3.529 2.480 -11.498 1.00 92.50 80 ALA A CA 1
ATOM 619 C C . ALA A 1 80 ? -2.043 2.581 -11.876 1.00 92.50 80 ALA A C 1
ATOM 621 O O . ALA A 1 80 ? -1.359 3.514 -11.450 1.00 92.50 80 ALA A O 1
ATOM 622 N N . VAL A 1 81 ? -1.547 1.669 -12.720 1.00 91.94 81 VAL A N 1
ATOM 623 C CA . VAL A 1 81 ? -0.158 1.688 -13.204 1.00 91.94 81 VAL A CA 1
ATOM 624 C C . VAL A 1 81 ? 0.117 2.951 -14.024 1.00 91.94 81 VAL A C 1
ATOM 626 O O . VAL A 1 81 ? 1.113 3.633 -13.780 1.00 91.94 81 VAL A O 1
ATOM 629 N N . ARG A 1 82 ? -0.783 3.330 -14.942 1.00 94.81 82 ARG A N 1
ATOM 630 C CA . ARG A 1 82 ? -0.680 4.579 -15.718 1.00 94.81 82 ARG A CA 1
ATOM 631 C C . ARG A 1 82 ? -0.623 5.805 -14.810 1.00 94.81 82 ARG A C 1
ATOM 633 O O . ARG A 1 82 ? 0.227 6.670 -15.016 1.00 94.81 82 ARG A O 1
ATOM 640 N N . GLY A 1 83 ? -1.470 5.861 -13.784 1.00 95.50 83 GLY A N 1
ATOM 641 C CA . GLY A 1 83 ? -1.459 6.930 -12.788 1.00 95.50 83 GLY A CA 1
ATOM 642 C C . GLY A 1 83 ? -0.132 7.020 -12.030 1.00 95.50 83 GLY A C 1
ATOM 643 O O . GLY A 1 83 ? 0.392 8.116 -11.840 1.00 95.50 83 GLY A O 1
ATOM 644 N N . LEU A 1 84 ? 0.464 5.881 -11.662 1.00 94.75 84 LEU A N 1
ATOM 645 C CA . LEU A 1 84 ? 1.783 5.845 -11.020 1.00 94.75 84 LEU A CA 1
ATOM 646 C C . LEU A 1 84 ? 2.895 6.352 -11.944 1.00 94.75 84 LEU A C 1
ATOM 648 O O . LEU A 1 84 ? 3.769 7.081 -11.483 1.00 94.75 84 LEU A O 1
ATOM 652 N N . TYR A 1 85 ? 2.860 6.022 -13.237 1.00 94.88 85 TYR A N 1
ATOM 653 C CA . TYR A 1 85 ? 3.812 6.571 -14.208 1.00 94.88 85 TYR A CA 1
ATOM 654 C C . TYR A 1 85 ? 3.646 8.080 -14.400 1.00 94.88 85 TYR A C 1
ATOM 656 O O . TYR A 1 85 ? 4.643 8.796 -14.447 1.00 94.88 85 TYR A O 1
ATOM 664 N N . GLN A 1 86 ? 2.409 8.579 -14.471 1.00 96.69 86 GLN A N 1
ATOM 665 C CA . GLN A 1 86 ? 2.139 10.018 -14.572 1.00 96.69 86 GLN A CA 1
ATOM 666 C C . GLN A 1 86 ? 2.634 10.767 -13.333 1.00 96.69 86 GLN A C 1
ATOM 668 O O . GLN A 1 86 ? 3.341 11.768 -13.452 1.00 96.69 86 GLN A O 1
ATOM 673 N N . LEU A 1 87 ? 2.320 10.249 -12.142 1.00 95.69 87 LEU A N 1
ATOM 674 C CA . LEU A 1 87 ? 2.820 10.790 -10.882 1.00 95.69 87 LEU A CA 1
ATOM 675 C C . LEU A 1 87 ? 4.350 10.745 -10.837 1.00 95.69 87 LEU A C 1
ATOM 677 O O . LEU A 1 87 ? 4.985 11.727 -10.466 1.00 95.69 87 LEU A O 1
ATOM 681 N N . GLY A 1 88 ? 4.946 9.631 -11.259 1.00 95.19 88 GLY A N 1
ATOM 682 C CA . GLY A 1 88 ? 6.391 9.467 -11.326 1.00 95.19 88 GLY A CA 1
ATOM 683 C C . GLY A 1 88 ? 7.063 10.476 -12.251 1.00 95.19 88 GLY A C 1
ATOM 684 O O . GLY A 1 88 ? 8.045 11.098 -11.859 1.00 95.19 88 GLY A O 1
ATOM 685 N N . GLY A 1 89 ? 6.494 10.707 -13.436 1.00 95.44 89 GLY A N 1
ATOM 686 C CA . GLY A 1 89 ? 6.972 11.724 -14.373 1.00 95.44 89 GLY A CA 1
ATOM 687 C C . GLY A 1 89 ? 6.868 13.150 -13.827 1.00 95.44 89 GLY A C 1
ATOM 688 O O . GLY A 1 89 ? 7.709 13.984 -14.150 1.00 95.44 89 GLY A O 1
ATOM 689 N N . ALA A 1 90 ? 5.883 13.426 -12.966 1.00 96.19 90 ALA A N 1
ATOM 690 C CA . ALA A 1 90 ? 5.776 14.704 -12.265 1.00 96.19 90 ALA A CA 1
ATOM 691 C C . ALA A 1 90 ? 6.798 14.842 -11.120 1.00 96.19 90 ALA A C 1
ATOM 693 O O . ALA A 1 90 ? 7.327 15.930 -10.903 1.00 96.19 90 ALA A O 1
ATOM 694 N N . LEU A 1 91 ? 7.085 13.757 -10.391 1.00 94.44 91 LEU A N 1
ATOM 695 C CA . LEU A 1 91 ? 8.057 13.747 -9.290 1.00 94.44 91 LEU A CA 1
ATOM 696 C C . LEU A 1 91 ? 9.506 13.830 -9.784 1.00 94.44 91 LEU A C 1
ATOM 698 O O . LEU A 1 91 ? 10.330 14.488 -9.152 1.00 94.44 91 LEU A O 1
ATOM 702 N N . MET A 1 92 ? 9.820 13.156 -10.892 1.00 95.56 92 MET A N 1
ATOM 703 C CA . MET A 1 92 ? 11.162 13.101 -11.475 1.00 95.56 92 MET A CA 1
ATOM 704 C C . MET A 1 92 ? 11.106 13.293 -12.999 1.00 95.56 92 MET A C 1
ATOM 706 O O . MET A 1 92 ? 11.166 12.320 -13.758 1.00 95.56 92 MET A O 1
ATOM 710 N N . PRO A 1 93 ? 11.006 14.546 -13.478 1.00 94.94 93 PRO A N 1
ATOM 711 C CA . PRO A 1 93 ? 11.028 14.831 -14.907 1.00 94.94 93 PRO A CA 1
ATOM 712 C C . PRO A 1 93 ? 12.343 14.358 -15.543 1.00 94.94 93 PRO A C 1
ATOM 714 O O . PRO A 1 93 ? 13.425 14.702 -15.072 1.00 94.94 93 PRO A O 1
ATOM 717 N N . GLY A 1 94 ? 12.255 13.582 -16.625 1.00 93.25 94 GLY A N 1
ATOM 718 C CA . GLY A 1 94 ? 13.419 13.086 -17.375 1.00 93.25 94 GLY A CA 1
ATOM 719 C C . GLY A 1 94 ? 13.906 11.681 -17.001 1.00 93.25 94 GLY A C 1
ATOM 720 O O . GLY A 1 94 ? 14.682 11.111 -17.761 1.00 93.25 94 GLY A O 1
ATOM 721 N N . ASP A 1 95 ? 13.414 11.085 -15.909 1.00 93.00 95 ASP A N 1
ATOM 722 C CA . ASP A 1 95 ? 13.682 9.685 -15.547 1.00 93.00 95 ASP A CA 1
ATOM 723 C C . ASP A 1 95 ? 12.376 8.953 -15.216 1.00 93.00 95 ASP A C 1
ATOM 725 O O . ASP A 1 95 ? 11.900 8.929 -14.080 1.00 93.00 95 ASP A O 1
ATOM 729 N N . THR A 1 96 ? 11.775 8.340 -16.236 1.00 90.00 96 THR A N 1
ATOM 730 C CA . THR A 1 96 ? 10.489 7.645 -16.102 1.00 90.00 96 THR A CA 1
ATOM 731 C C . THR A 1 96 ? 10.564 6.449 -15.152 1.00 90.00 96 THR A C 1
ATOM 733 O O . THR A 1 96 ? 9.604 6.195 -14.423 1.00 90.00 96 THR A O 1
ATOM 736 N N . PHE A 1 97 ? 11.679 5.711 -15.139 1.00 88.25 97 PHE A N 1
ATOM 737 C CA . PHE A 1 97 ? 11.805 4.517 -14.303 1.00 88.25 97 PHE A CA 1
ATOM 738 C C . PHE A 1 97 ? 12.053 4.893 -12.840 1.00 88.25 97 PHE A C 1
ATOM 740 O O . PHE A 1 97 ? 11.348 4.402 -11.955 1.00 88.25 97 PHE A O 1
ATOM 747 N N . GLY A 1 98 ? 12.986 5.818 -12.589 1.00 88.19 98 GLY A N 1
ATOM 748 C CA . GLY A 1 98 ? 13.223 6.367 -11.255 1.00 88.19 98 GLY A CA 1
ATOM 749 C C . GLY A 1 98 ? 11.978 7.049 -10.689 1.00 88.19 98 GLY A C 1
ATOM 750 O O . GLY A 1 98 ? 11.586 6.772 -9.554 1.00 88.19 98 GLY A O 1
ATOM 751 N N . GLY A 1 99 ? 11.283 7.844 -11.508 1.00 92.38 99 GLY A N 1
ATOM 752 C CA . GLY A 1 99 ? 10.026 8.492 -11.142 1.00 92.38 99 GLY A CA 1
ATOM 753 C C . GLY A 1 99 ? 8.927 7.499 -10.771 1.00 92.38 99 GLY A C 1
ATOM 754 O O . GLY A 1 99 ? 8.286 7.651 -9.730 1.00 92.38 99 GLY A O 1
ATOM 755 N N . TYR A 1 100 ? 8.725 6.447 -11.570 1.00 91.62 100 TYR A N 1
ATOM 756 C CA . TYR A 1 100 ? 7.778 5.377 -11.239 1.00 91.62 100 TYR A CA 1
ATOM 757 C C . TYR A 1 100 ? 8.128 4.693 -9.907 1.00 91.62 100 TYR A C 1
ATOM 759 O O . TYR A 1 100 ? 7.246 4.465 -9.073 1.00 91.62 100 TYR A O 1
ATOM 767 N N . GLY A 1 101 ? 9.413 4.416 -9.663 1.00 88.81 101 GLY A N 1
ATOM 768 C CA . GLY A 1 101 ? 9.896 3.886 -8.385 1.00 88.81 101 GLY A CA 1
ATOM 769 C C . GLY A 1 101 ? 9.591 4.817 -7.205 1.00 88.81 101 GLY A C 1
ATOM 770 O O . GLY A 1 101 ? 9.043 4.378 -6.192 1.00 88.81 101 GLY A O 1
ATOM 771 N N . ALA A 1 102 ? 9.863 6.116 -7.354 1.00 88.06 102 ALA A N 1
ATOM 772 C CA . ALA A 1 102 ? 9.570 7.128 -6.341 1.00 88.06 102 ALA A CA 1
ATOM 773 C C . ALA A 1 102 ? 8.064 7.237 -6.045 1.00 88.06 102 ALA A C 1
ATOM 775 O O . ALA A 1 102 ? 7.664 7.278 -4.879 1.00 88.06 102 ALA A O 1
ATOM 776 N N . ALA A 1 103 ? 7.220 7.215 -7.080 1.00 93.44 103 ALA A N 1
ATOM 777 C CA . ALA A 1 103 ? 5.767 7.213 -6.934 1.00 93.44 103 ALA A CA 1
ATOM 778 C C . ALA A 1 103 ? 5.269 5.980 -6.163 1.00 93.44 103 ALA A C 1
ATOM 780 O O . ALA A 1 103 ? 4.430 6.112 -5.270 1.00 93.44 103 ALA A O 1
ATOM 781 N N . ASN A 1 104 ? 5.820 4.794 -6.443 1.00 91.44 104 ASN A N 1
ATOM 782 C CA . ASN A 1 104 ? 5.490 3.573 -5.706 1.00 91.44 104 ASN A CA 1
ATOM 783 C C . ASN A 1 104 ? 5.858 3.679 -4.223 1.00 91.44 104 ASN A C 1
ATOM 785 O O . ASN A 1 104 ? 5.030 3.360 -3.369 1.00 91.44 104 ASN A O 1
ATOM 789 N N . LEU A 1 105 ? 7.062 4.161 -3.899 1.00 87.06 105 LEU A N 1
ATOM 790 C CA . LEU A 1 105 ? 7.476 4.360 -2.506 1.00 87.06 105 LEU A CA 1
ATOM 791 C C . LEU A 1 105 ? 6.561 5.361 -1.792 1.00 87.06 105 LEU A C 1
ATOM 793 O O . LEU A 1 105 ? 6.110 5.106 -0.676 1.00 87.06 105 LEU A O 1
ATOM 797 N N . LEU A 1 106 ? 6.222 6.472 -2.444 1.00 87.94 106 LEU A N 1
ATOM 798 C CA . LEU A 1 106 ? 5.313 7.464 -1.881 1.00 87.94 106 LEU A CA 1
ATOM 799 C C . LEU A 1 106 ? 3.931 6.861 -1.592 1.00 87.94 106 LEU A C 1
ATOM 801 O O . LEU A 1 106 ? 3.422 6.981 -0.477 1.00 87.94 106 LEU A O 1
ATOM 805 N N . VAL A 1 107 ? 3.321 6.195 -2.573 1.00 89.25 107 VAL A N 1
ATOM 806 C CA . VAL A 1 107 ? 1.963 5.658 -2.436 1.00 89.25 107 VAL A CA 1
ATOM 807 C C . VAL A 1 107 ? 1.927 4.503 -1.440 1.00 89.25 107 VAL A C 1
ATOM 809 O O . VAL A 1 107 ? 1.146 4.543 -0.490 1.00 89.25 107 VAL A O 1
ATOM 812 N N . PHE A 1 108 ? 2.775 3.492 -1.614 1.00 87.25 108 PHE A N 1
ATOM 813 C CA . PHE A 1 108 ? 2.673 2.249 -0.852 1.00 87.25 108 PHE A CA 1
ATOM 814 C C . PHE A 1 108 ? 3.405 2.281 0.489 1.00 87.25 108 PHE A C 1
ATOM 816 O O . PHE A 1 108 ? 2.972 1.595 1.415 1.00 87.25 108 PHE A O 1
ATOM 823 N N . CYS A 1 109 ? 4.472 3.071 0.635 1.00 85.06 109 CYS A N 1
ATOM 824 C CA . CYS A 1 109 ? 5.218 3.139 1.895 1.00 85.06 109 CYS A CA 1
ATOM 825 C C . CYS A 1 109 ? 4.807 4.323 2.776 1.00 85.06 109 CYS A C 1
ATOM 827 O O . CYS A 1 109 ? 4.943 4.224 3.994 1.00 85.06 109 CYS A O 1
ATOM 829 N N . ALA A 1 110 ? 4.281 5.413 2.208 1.00 83.94 110 ALA A N 1
ATOM 830 C CA . ALA A 1 110 ? 3.887 6.586 2.991 1.00 83.94 110 ALA A CA 1
ATOM 831 C C . ALA A 1 110 ? 2.369 6.811 3.015 1.00 83.94 110 ALA A C 1
ATOM 833 O O . ALA A 1 110 ? 1.755 6.743 4.083 1.00 83.94 110 ALA A O 1
ATOM 834 N N . LEU A 1 111 ? 1.746 7.057 1.858 1.00 87.19 111 LEU A N 1
ATOM 835 C CA . LEU A 1 111 ? 0.341 7.468 1.792 1.00 87.19 111 LEU A CA 1
ATOM 836 C C . LEU A 1 111 ? -0.606 6.366 2.260 1.00 87.19 111 LEU A C 1
ATOM 838 O O . LEU A 1 111 ? -1.490 6.623 3.075 1.00 87.19 111 LEU A O 1
ATOM 842 N N . TRP A 1 112 ? -0.413 5.136 1.787 1.00 89.00 112 TRP A N 1
ATOM 843 C CA . TRP A 1 112 ? -1.279 4.019 2.137 1.00 89.00 112 TRP A CA 1
ATOM 844 C C . TRP A 1 112 ? -1.193 3.652 3.628 1.00 89.00 112 TRP A C 1
ATOM 846 O O . TRP A 1 112 ? -2.237 3.656 4.288 1.00 89.00 112 TRP A O 1
ATOM 856 N N . PRO A 1 113 ? -0.002 3.428 4.226 1.00 82.62 113 PRO A N 1
ATOM 857 C CA . PRO A 1 113 ? 0.106 3.197 5.664 1.00 82.62 113 PRO A CA 1
ATOM 858 C C . PRO A 1 113 ? -0.417 4.376 6.488 1.00 82.62 113 PRO A C 1
ATOM 860 O O . PRO A 1 113 ? -1.109 4.158 7.482 1.00 82.62 113 PRO A O 1
ATOM 863 N N . GLY A 1 114 ? -0.158 5.616 6.057 1.00 85.50 114 GLY A N 1
ATOM 864 C CA . GLY A 1 114 ? -0.690 6.818 6.699 1.00 85.50 114 GLY A CA 1
ATOM 865 C C . GLY A 1 114 ? -2.221 6.865 6.686 1.00 85.50 114 GLY A C 1
ATOM 866 O O . GLY A 1 114 ? -2.845 7.105 7.722 1.00 85.50 114 GLY A O 1
ATOM 867 N N . GLY A 1 115 ? -2.838 6.561 5.543 1.00 89.00 115 GLY A N 1
ATOM 868 C CA . GLY A 1 115 ? -4.289 6.469 5.391 1.00 89.00 115 GLY A CA 1
ATOM 869 C C . GLY A 1 115 ? -4.894 5.375 6.270 1.00 89.00 115 GLY A C 1
ATOM 870 O O . GLY A 1 115 ? -5.833 5.633 7.027 1.00 89.00 115 GLY A O 1
ATOM 871 N N . MET A 1 116 ? -4.313 4.174 6.252 1.00 88.75 116 MET A N 1
ATOM 872 C CA . MET A 1 116 ? -4.740 3.062 7.108 1.00 88.75 116 MET A CA 1
ATOM 873 C C . MET A 1 116 ? -4.614 3.407 8.596 1.00 88.75 116 MET A C 1
ATOM 875 O O . MET A 1 116 ? -5.523 3.130 9.381 1.00 88.75 116 MET A O 1
ATOM 879 N N . PHE A 1 117 ? -3.529 4.073 8.991 1.00 83.31 117 PHE A N 1
ATOM 880 C CA . PHE A 1 117 ? -3.321 4.530 10.361 1.00 83.31 117 PHE A CA 1
ATOM 881 C C . PHE A 1 117 ? -4.359 5.576 10.795 1.00 83.31 117 PHE A C 1
ATOM 883 O O . PHE A 1 117 ? -4.890 5.504 11.909 1.00 83.31 117 PHE A O 1
ATOM 890 N N . ALA A 1 118 ? -4.703 6.521 9.915 1.00 87.94 118 ALA A N 1
ATOM 891 C CA . ALA A 1 118 ? -5.740 7.513 10.179 1.00 87.94 118 ALA A CA 1
ATOM 892 C C . ALA A 1 118 ? -7.114 6.852 10.383 1.00 87.94 118 AL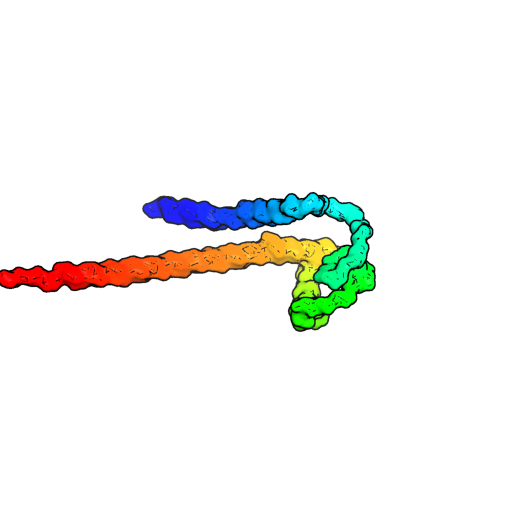A A C 1
ATOM 894 O O . ALA A 1 118 ? -7.793 7.138 11.375 1.00 87.94 118 ALA A O 1
ATOM 895 N N . LEU A 1 119 ? -7.493 5.921 9.500 1.00 91.06 119 LEU A N 1
ATOM 896 C CA . LEU A 1 119 ? -8.732 5.146 9.622 1.00 91.06 119 LEU A CA 1
ATOM 897 C C . LEU A 1 119 ? -8.766 4.330 10.918 1.00 91.06 119 LEU A C 1
ATOM 899 O O . LEU A 1 119 ? -9.768 4.336 11.635 1.00 91.06 119 LEU A O 1
ATOM 903 N N . TRP A 1 120 ? -7.654 3.693 11.278 1.00 86.69 120 TRP A N 1
ATOM 904 C CA . TRP A 1 120 ? -7.532 2.956 12.531 1.00 86.69 120 TRP A CA 1
ATOM 905 C C . TRP A 1 120 ? -7.712 3.865 13.760 1.00 86.69 120 TRP A C 1
ATOM 907 O O . TRP A 1 120 ? -8.485 3.542 14.667 1.00 86.69 120 TRP A O 1
ATOM 917 N N . CYS A 1 121 ? -7.097 5.053 13.768 1.00 86.12 121 CYS A N 1
ATOM 918 C CA . CYS A 1 121 ? -7.301 6.057 14.816 1.00 86.12 121 CYS A CA 1
ATOM 919 C C . CYS A 1 121 ? -8.764 6.521 14.919 1.00 86.12 121 CYS A C 1
ATOM 921 O O . CYS A 1 121 ? -9.262 6.774 16.022 1.00 86.12 121 CYS A O 1
ATOM 923 N N . ILE A 1 122 ? -9.463 6.659 13.788 1.00 93.50 122 ILE A N 1
ATOM 924 C CA . ILE A 1 122 ? -10.897 6.977 13.761 1.00 93.50 122 ILE A CA 1
ATOM 925 C C . ILE A 1 122 ? -11.698 5.831 14.391 1.00 93.50 122 ILE A C 1
ATOM 927 O O . ILE A 1 122 ? -12.520 6.082 15.276 1.00 93.50 122 ILE A O 1
ATOM 931 N N . GLY A 1 123 ? -11.412 4.583 14.013 1.00 93.12 123 GLY A N 1
ATOM 932 C CA . GLY A 1 123 ? -12.058 3.395 14.574 1.00 93.12 123 GLY A CA 1
ATOM 933 C C . GLY A 1 123 ? -11.870 3.273 16.090 1.00 93.12 123 GLY A C 1
ATOM 934 O O . GLY A 1 123 ? -12.828 3.000 16.817 1.00 93.12 123 GLY A O 1
ATOM 935 N N . LEU A 1 124 ? -10.671 3.564 16.607 1.00 89.75 124 LEU A N 1
ATOM 936 C CA . LEU A 1 124 ? -10.422 3.609 18.052 1.00 89.75 124 LEU A CA 1
ATOM 937 C C . LEU A 1 124 ? -11.283 4.664 18.754 1.00 89.75 124 LEU A C 1
ATOM 939 O O . LEU A 1 124 ? -11.949 4.353 19.744 1.00 89.75 124 LEU A O 1
ATOM 943 N N . ARG A 1 125 ? -11.339 5.885 18.209 1.00 91.31 125 ARG A N 1
ATOM 944 C CA . ARG A 1 125 ? -12.177 6.964 18.756 1.00 91.31 125 ARG A CA 1
ATOM 945 C C . ARG A 1 125 ? -13.658 6.587 18.762 1.00 91.31 125 ARG A C 1
ATOM 947 O O . ARG A 1 125 ? -14.359 6.857 19.739 1.00 91.31 125 ARG A O 1
ATOM 954 N N . GLN A 1 126 ? -14.144 5.957 17.694 1.00 94.06 126 GLN A N 1
ATOM 955 C CA . GLN A 1 126 ? -15.520 5.466 17.614 1.00 94.06 126 GLN A CA 1
ATOM 956 C C . GLN A 1 126 ? -15.792 4.395 18.677 1.00 94.06 126 GLN A C 1
ATOM 958 O O . GLN A 1 126 ? -16.794 4.477 19.391 1.00 94.06 126 GLN A O 1
ATOM 963 N N . ARG A 1 127 ? -14.873 3.440 18.851 1.00 94.31 127 ARG A N 1
ATOM 964 C CA . ARG A 1 127 ? -14.981 2.384 19.865 1.00 94.31 127 ARG A CA 1
ATOM 965 C C . ARG A 1 127 ? -15.073 2.950 21.282 1.00 94.31 127 ARG A C 1
ATOM 967 O O . ARG A 1 127 ? -15.917 2.505 22.061 1.00 94.31 127 ARG A O 1
ATOM 974 N N . ASP A 1 128 ? -14.251 3.939 21.616 1.00 92.75 128 ASP A N 1
ATOM 975 C CA . ASP A 1 128 ? -14.242 4.539 22.953 1.00 92.75 128 ASP A CA 1
ATOM 976 C C . ASP A 1 128 ? -15.521 5.344 23.222 1.00 92.75 128 ASP A C 1
ATOM 978 O O . ASP A 1 128 ? -16.118 5.221 24.296 1.00 92.75 128 ASP A O 1
ATOM 982 N N . ARG A 1 129 ? -16.029 6.072 22.216 1.00 91.88 129 ARG A N 1
ATOM 983 C CA . ARG A 1 129 ? -17.336 6.750 22.293 1.00 91.88 129 ARG A CA 1
ATOM 984 C C . ARG A 1 129 ? -18.480 5.763 22.539 1.00 91.88 129 ARG A C 1
ATOM 986 O O . ARG A 1 129 ? -19.345 6.033 23.373 1.00 91.88 129 ARG A O 1
ATOM 993 N N . LEU A 1 130 ? -18.482 4.611 21.865 1.00 95.00 130 LEU A N 1
ATOM 994 C CA . LEU A 1 130 ? -19.489 3.565 22.076 1.00 95.00 130 LEU A CA 1
ATOM 995 C C . LEU A 1 130 ? -19.402 2.959 23.482 1.00 95.00 130 LEU A C 1
ATOM 997 O O . LEU A 1 130 ? -20.430 2.770 24.133 1.00 95.00 130 LEU A O 1
ATOM 1001 N N . ARG A 1 131 ? -18.192 2.707 23.993 1.00 94.00 131 ARG A N 1
ATOM 1002 C CA . ARG A 1 131 ? -17.986 2.219 25.368 1.00 94.00 131 ARG A CA 1
ATOM 1003 C C . ARG A 1 131 ? -18.475 3.222 26.412 1.00 94.00 131 ARG A C 1
ATOM 1005 O O . ARG A 1 131 ? -19.155 2.823 27.354 1.00 94.00 131 ARG A O 1
ATOM 1012 N N . ALA A 1 132 ? -18.189 4.511 26.227 1.00 94.06 132 ALA A N 1
ATOM 1013 C CA . ALA A 1 132 ? -18.663 5.563 27.123 1.00 94.06 132 ALA A CA 1
ATOM 1014 C C . ALA A 1 132 ? -20.199 5.645 27.152 1.00 94.06 132 ALA A C 1
ATOM 1016 O O . ALA A 1 132 ? -20.786 5.740 28.229 1.00 94.06 132 ALA A O 1
ATOM 1017 N N . ARG A 1 133 ? -20.860 5.534 25.989 1.00 94.62 133 ARG A N 1
ATOM 1018 C CA . ARG A 1 133 ? -22.331 5.481 25.899 1.00 94.62 133 ARG A CA 1
ATOM 1019 C C . ARG A 1 133 ? -22.909 4.274 26.639 1.00 94.62 133 ARG A C 1
ATOM 1021 O O . ARG A 1 133 ? -23.846 4.442 27.410 1.00 94.62 133 ARG A O 1
ATOM 1028 N N . ARG A 1 134 ? -22.318 3.084 26.471 1.00 93.31 134 ARG A N 1
ATOM 1029 C CA . ARG A 1 134 ? -22.753 1.861 27.172 1.00 93.31 134 ARG A CA 1
ATOM 1030 C C . ARG A 1 134 ? -22.615 1.970 28.692 1.00 93.31 134 ARG A C 1
ATOM 1032 O O . ARG A 1 134 ? -23.519 1.553 29.400 1.00 93.31 134 ARG A O 1
ATOM 1039 N N . ARG A 1 135 ? -21.529 2.568 29.197 1.00 92.69 135 ARG A N 1
ATOM 1040 C CA . ARG A 1 135 ? -21.340 2.798 30.643 1.00 92.69 135 ARG A CA 1
ATOM 1041 C C . ARG A 1 135 ? -22.390 3.745 31.223 1.00 92.69 135 ARG A C 1
ATOM 1043 O O . ARG A 1 135 ? -22.917 3.471 32.292 1.00 92.69 135 ARG A O 1
ATOM 1050 N N . ARG A 1 136 ? -22.717 4.826 30.505 1.00 91.62 136 ARG A N 1
ATOM 1051 C CA . ARG A 1 136 ? -23.779 5.761 30.916 1.00 91.62 136 ARG A CA 1
ATOM 1052 C C . ARG A 1 136 ? -25.146 5.079 30.942 1.00 91.62 136 ARG A C 1
ATOM 1054 O O . ARG A 1 136 ? -25.856 5.219 31.923 1.00 91.62 136 ARG A O 1
ATOM 1061 N N . ALA A 1 137 ? -25.467 4.297 29.911 1.00 88.81 137 ALA A N 1
ATOM 1062 C CA . ALA A 1 137 ? -26.718 3.544 29.856 1.00 88.81 137 ALA A CA 1
ATOM 1063 C C . ALA A 1 137 ? -26.824 2.488 30.973 1.00 88.81 137 ALA A C 1
ATOM 1065 O O . ALA A 1 137 ? -27.882 2.354 31.574 1.00 88.81 137 ALA A O 1
ATOM 1066 N N . GLY A 1 138 ? -25.734 1.775 31.282 1.00 84.75 138 GLY A N 1
ATOM 1067 C CA . GLY A 1 138 ? -25.706 0.783 32.364 1.00 84.75 138 GLY A CA 1
ATOM 1068 C C . GLY A 1 138 ? -25.876 1.393 33.759 1.00 84.75 138 GLY A C 1
ATOM 1069 O O . GLY A 1 138 ? -26.653 0.875 34.552 1.00 84.75 138 GLY A O 1
ATOM 1070 N N . GLY A 1 139 ? -25.224 2.529 34.041 1.00 75.62 139 GLY A N 1
ATOM 1071 C CA . GLY A 1 139 ? -25.356 3.211 35.336 1.00 75.62 139 GLY A CA 1
ATOM 1072 C C . GLY A 1 139 ? -26.758 3.775 35.596 1.00 75.62 139 GLY A C 1
ATOM 1073 O O . GLY A 1 139 ? -27.223 3.774 36.731 1.00 75.62 139 GLY A O 1
ATOM 1074 N N . SER A 1 140 ? -27.474 4.198 34.548 1.00 69.88 140 SER A N 1
ATOM 1075 C CA . SER A 1 140 ? -28.853 4.689 34.678 1.00 69.88 140 SER A CA 1
ATOM 1076 C C . SER A 1 140 ? -29.853 3.607 35.106 1.00 69.88 140 SER A C 1
ATOM 1078 O O . SER A 1 140 ? -30.843 3.933 35.754 1.00 69.88 140 SER A O 1
ATOM 1080 N N . VAL A 1 141 ? -29.603 2.332 34.784 1.00 72.06 141 VAL A N 1
ATOM 1081 C CA . VAL A 1 141 ? -30.480 1.215 35.186 1.00 72.06 141 VAL A CA 1
ATOM 1082 C C . VAL A 1 141 ? -30.319 0.896 36.677 1.00 72.06 141 VAL A C 1
ATOM 1084 O O . VAL A 1 141 ? -31.301 0.638 37.369 1.00 72.06 141 VAL A O 1
ATOM 1087 N N . GLU A 1 142 ? -29.096 0.976 37.199 1.00 65.62 142 GLU A N 1
ATOM 1088 C CA . GLU A 1 142 ? -28.792 0.638 38.594 1.00 65.62 142 GLU A CA 1
ATOM 1089 C C . GLU A 1 142 ? -29.318 1.705 39.571 1.00 65.62 142 GLU A C 1
ATOM 1091 O O . GLU A 1 142 ? -29.950 1.370 40.577 1.00 65.62 142 GLU A O 1
ATOM 1096 N N . SER A 1 143 ? -29.176 2.993 39.224 1.00 62.94 143 SER A N 1
ATOM 1097 C CA . SER A 1 143 ? -29.725 4.109 40.013 1.00 62.94 143 SER A CA 1
ATOM 1098 C C . SER A 1 143 ? -31.259 4.157 40.025 1.00 62.94 143 SER A C 1
ATOM 1100 O O . SER A 1 143 ? -31.838 4.651 40.988 1.00 62.94 143 SER A O 1
ATOM 1102 N N . GLY A 1 144 ? -31.928 3.618 38.999 1.00 60.50 144 GLY A N 1
ATOM 1103 C CA . GLY A 1 144 ? -33.390 3.518 38.961 1.00 60.50 144 GLY A CA 1
ATOM 1104 C C . GLY A 1 144 ? -33.966 2.447 39.897 1.00 60.50 144 GLY A C 1
ATOM 1105 O O . GLY A 1 144 ? -35.077 2.612 40.391 1.00 60.50 144 GLY A O 1
ATOM 1106 N N . SER A 1 145 ? -33.218 1.374 40.192 1.00 60.56 145 SER A N 1
ATOM 1107 C CA . SER A 1 145 ? -33.728 0.261 41.017 1.00 60.56 145 SER A CA 1
ATOM 1108 C C . SER A 1 145 ? -33.594 0.480 42.533 1.00 60.56 145 SER A C 1
ATOM 1110 O O . SER A 1 145 ? -34.353 -0.097 43.310 1.00 60.56 145 SER A O 1
ATOM 1112 N N . LEU A 1 146 ? -32.672 1.345 42.973 1.00 61.97 146 LEU A N 1
ATOM 1113 C CA . LEU A 1 146 ? -32.448 1.642 44.397 1.00 61.97 146 LEU A CA 1
ATOM 1114 C C . LEU A 1 146 ? -33.414 2.696 44.967 1.00 61.97 146 LEU A C 1
ATOM 1116 O O . LEU A 1 146 ? -33.567 2.784 46.181 1.00 61.97 146 LEU A O 1
ATOM 1120 N N . GLY A 1 147 ? -34.102 3.461 44.113 1.00 59.41 147 GLY A N 1
ATOM 1121 C CA . GLY A 1 147 ? -35.026 4.523 44.528 1.00 59.41 147 GLY A CA 1
ATOM 1122 C C . GLY A 1 147 ? -36.447 4.076 44.897 1.00 59.41 147 GLY A C 1
ATOM 1123 O O . GLY A 1 147 ? -37.248 4.922 45.279 1.00 59.41 147 GLY A O 1
ATOM 1124 N N . GLN A 1 148 ? -36.791 2.785 44.785 1.00 59.44 148 GLN A N 1
ATOM 1125 C CA . GLN A 1 148 ? -38.178 2.307 44.932 1.00 59.44 148 GLN A CA 1
ATOM 1126 C C . GLN A 1 148 ? -38.470 1.453 46.180 1.00 59.44 148 GLN A C 1
ATOM 1128 O O . GLN A 1 148 ? -39.562 0.903 46.295 1.00 59.44 148 GLN A O 1
ATOM 1133 N N . ARG A 1 149 ? -37.552 1.361 47.152 1.00 62.75 149 ARG A N 1
ATOM 1134 C CA . ARG A 1 149 ? -37.864 0.791 48.478 1.00 62.75 149 ARG A CA 1
ATOM 1135 C C . ARG A 1 149 ? -38.261 1.907 49.444 1.00 62.75 149 ARG A C 1
ATOM 1137 O O . ARG A 1 149 ? -37.448 2.360 50.241 1.00 62.75 149 ARG A O 1
ATOM 1144 N N . GLY A 1 150 ? -39.501 2.376 49.328 1.00 66.31 150 GLY A N 1
ATOM 1145 C CA . GLY A 1 150 ? -40.112 3.212 50.362 1.00 66.31 150 GLY A CA 1
ATOM 1146 C C . GLY A 1 150 ? -40.391 2.389 51.630 1.00 66.31 150 GLY A C 1
ATOM 1147 O O . GLY A 1 150 ? -40.689 1.197 51.505 1.00 66.31 150 GLY A O 1
ATOM 1148 N N . PRO A 1 151 ? -40.272 2.977 52.834 1.00 71.31 151 PRO A N 1
ATOM 1149 C CA . PRO A 1 151 ? -40.610 2.294 54.078 1.00 71.31 151 PRO A CA 1
ATOM 1150 C C . PRO A 1 151 ? -42.110 1.977 54.090 1.00 71.31 151 PRO A C 1
ATOM 1152 O O . PRO A 1 151 ? -42.932 2.843 53.786 1.00 71.31 151 PRO A O 1
ATOM 1155 N N . SER A 1 152 ? -42.426 0.712 54.367 1.00 72.25 152 SER A N 1
ATOM 1156 C CA . SER A 1 152 ? -43.786 0.220 54.617 1.00 72.25 152 SER A CA 1
ATOM 1157 C C . SER A 1 152 ? -44.194 0.512 56.052 1.00 72.25 152 SER A C 1
ATOM 1159 O O . SER A 1 152 ? -43.289 0.461 56.917 1.00 72.25 152 SER A O 1
#

pLDDT: mean 82.46, std 9.99, range [56.31, 96.69]

Radius of gyration: 26.41 Å; chains: 1; bounding box: 65×41×76 Å